Protein AF-A0A8C6X1U6-F1 (afdb_monomer_lite)

Radius of gyration: 21.73 Å; chains: 1; bounding box: 71×31×21 Å

pLDDT: mean 81.29, std 18.12, range [38.47, 97.62]

Secondary structure (DSSP, 8-state):
-----SSHHHHHHHHHHHTT---PPPPHHHHHHHHSTTEEEESS---TT-EEEEEEETTTTEEEEE---

Organism: Naja naja (NCBI:txid35670)

Foldseek 3Di:
DDPPPPPPVVVVVVVVVVVPPPCPPWDPLQVVQVPPAQKDWAQPDDDDQKDFPVTHGDVRRTTIIHHDD

Sequence (69 aa):
MNREASNVNSFLLLLLLLIVTGSSQPAPDTLECRNQDHGFCKRYNCPGQTVHTGGTCQWGTLLCCKSPS

Structure (mmCIF, N/CA/C/O backbone):
data_AF-A0A8C6X1U6-F1
#
_entry.id   AF-A0A8C6X1U6-F1
#
loop_
_atom_site.group_PDB
_atom_site.id
_atom_site.type_symbol
_atom_site.label_atom_id
_atom_site.label_alt_id
_atom_site.label_comp_id
_atom_site.label_asym_id
_atom_site.label_entity_id
_atom_site.label_seq_id
_atom_site.pdbx_PDB_ins_code
_atom_site.Cartn_x
_atom_site.Cartn_y
_atom_site.Cartn_z
_atom_site.occupancy
_atom_site.B_iso_or_equiv
_atom_site.auth_seq_id
_atom_site.auth_comp_id
_atom_site.auth_asym_id
_atom_site.auth_atom_id
_atom_site.pdbx_PDB_model_num
ATOM 1 N N . MET A 1 1 ? 56.063 20.636 11.770 1.00 43.59 1 MET A N 1
ATOM 2 C CA . MET A 1 1 ? 54.718 21.076 11.336 1.00 43.59 1 MET A CA 1
ATOM 3 C C . MET A 1 1 ? 54.136 19.950 10.508 1.00 43.59 1 MET A C 1
ATOM 5 O O . MET A 1 1 ? 54.517 19.806 9.359 1.00 43.59 1 MET A O 1
ATOM 9 N N . ASN A 1 2 ? 53.327 19.077 11.111 1.00 38.47 2 ASN A N 1
ATOM 10 C CA . ASN A 1 2 ? 52.877 17.852 10.446 1.00 38.47 2 ASN A CA 1
ATOM 11 C C . ASN A 1 2 ? 51.411 17.623 10.844 1.00 38.47 2 ASN A C 1
ATOM 13 O O . ASN A 1 2 ? 51.110 16.801 11.704 1.00 38.47 2 ASN A O 1
ATOM 17 N N . ARG A 1 3 ? 50.504 18.449 10.309 1.00 49.69 3 ARG A N 1
ATOM 18 C CA . ARG A 1 3 ? 49.068 18.425 10.624 1.00 49.69 3 ARG A CA 1
ATOM 19 C C . ARG A 1 3 ? 48.286 18.149 9.343 1.00 49.69 3 ARG A C 1
ATOM 21 O O . ARG A 1 3 ? 47.703 19.053 8.774 1.00 49.69 3 ARG A O 1
ATOM 28 N N . GLU A 1 4 ? 48.295 16.892 8.918 1.00 49.25 4 GLU A N 1
ATOM 29 C CA . GLU A 1 4 ? 47.562 16.390 7.744 1.00 49.25 4 GLU A CA 1
ATOM 30 C C . GLU A 1 4 ? 46.766 15.132 8.154 1.00 49.25 4 GLU A C 1
ATOM 32 O O . GLU A 1 4 ? 46.857 14.078 7.541 1.00 49.25 4 GLU A O 1
ATOM 37 N N . ALA A 1 5 ? 46.032 15.197 9.271 1.00 49.06 5 ALA A N 1
ATOM 38 C CA . ALA A 1 5 ? 45.235 14.078 9.796 1.00 49.06 5 ALA A CA 1
ATOM 39 C C . ALA A 1 5 ? 43.757 14.459 10.001 1.00 49.06 5 ALA A C 1
ATOM 41 O O . ALA A 1 5 ? 43.121 14.004 10.945 1.00 49.06 5 ALA A O 1
ATOM 42 N N . SER A 1 6 ? 43.209 15.335 9.149 1.00 53.16 6 SER A N 1
ATOM 43 C CA . SER A 1 6 ? 41.849 15.874 9.333 1.00 53.16 6 SER A CA 1
ATOM 44 C C . SER A 1 6 ? 40.897 15.666 8.148 1.00 53.16 6 SER A C 1
ATOM 46 O O . SER A 1 6 ? 39.772 16.153 8.203 1.00 53.16 6 SER A O 1
ATOM 48 N N . ASN A 1 7 ? 41.311 14.971 7.081 1.00 56.22 7 ASN A N 1
ATOM 49 C CA . ASN A 1 7 ? 40.529 14.926 5.835 1.00 56.22 7 ASN A CA 1
ATOM 50 C C . ASN A 1 7 ? 39.813 13.578 5.599 1.00 56.22 7 ASN A C 1
ATOM 52 O O . ASN A 1 7 ? 38.636 13.547 5.251 1.00 56.22 7 ASN A O 1
ATOM 56 N N . VAL A 1 8 ? 40.460 12.447 5.901 1.00 56.72 8 VAL A N 1
ATOM 57 C CA . VAL A 1 8 ? 39.892 11.108 5.627 1.00 56.72 8 VAL A CA 1
ATOM 58 C C . VAL A 1 8 ? 38.676 10.751 6.494 1.00 56.72 8 VAL A C 1
ATOM 60 O O . VAL A 1 8 ? 37.795 10.023 6.049 1.00 56.72 8 VAL A O 1
ATOM 63 N N . ASN A 1 9 ? 38.589 11.301 7.711 1.00 60.50 9 ASN A N 1
ATOM 64 C CA . ASN A 1 9 ? 37.480 11.039 8.637 1.00 60.50 9 ASN A CA 1
ATOM 65 C C . ASN A 1 9 ? 36.182 11.749 8.202 1.00 60.50 9 ASN A C 1
ATOM 67 O O . ASN A 1 9 ? 35.086 11.226 8.370 1.00 60.50 9 ASN A O 1
ATOM 71 N N . SER A 1 10 ? 36.308 12.925 7.577 1.00 67.56 10 SER A N 1
ATOM 72 C CA . SER A 1 10 ? 35.166 13.731 7.129 1.00 67.56 10 SER A CA 1
ATOM 73 C C . SER A 1 10 ? 34.449 13.093 5.931 1.00 67.56 10 SER A C 1
ATOM 75 O O . SER A 1 10 ? 33.224 12.988 5.912 1.00 67.56 10 SER A O 1
ATOM 77 N N . PHE A 1 11 ? 35.213 12.579 4.961 1.00 66.44 11 PHE A N 1
ATOM 78 C CA . PHE A 1 11 ? 34.662 11.901 3.781 1.00 66.44 11 PHE A CA 1
ATOM 79 C C . PHE A 1 11 ? 33.942 10.591 4.120 1.00 66.44 11 PHE A C 1
ATOM 81 O O . PHE A 1 11 ? 32.902 10.296 3.533 1.00 66.44 11 PHE A O 1
ATOM 88 N N . LEU A 1 12 ? 34.460 9.824 5.084 1.00 70.31 12 LEU A N 1
ATOM 89 C CA . LEU A 1 12 ? 33.836 8.576 5.523 1.00 70.31 12 LEU A CA 1
ATOM 90 C C . LEU A 1 12 ?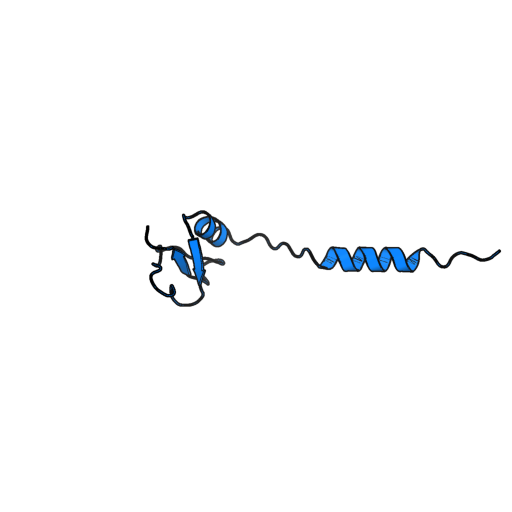 32.495 8.835 6.234 1.00 70.31 12 LEU A C 1
ATOM 92 O O . LEU A 1 12 ? 31.518 8.135 5.979 1.00 70.31 12 LEU A O 1
ATOM 96 N N . LEU A 1 13 ? 32.422 9.886 7.059 1.00 66.25 13 LEU A N 1
ATOM 97 C CA . LEU A 1 13 ? 31.182 10.339 7.702 1.00 66.25 13 LEU A CA 1
ATOM 98 C C . LEU A 1 13 ? 30.131 10.803 6.679 1.00 66.25 13 LEU A C 1
ATOM 100 O O . LEU A 1 13 ? 28.964 10.434 6.791 1.00 66.25 13 LEU A O 1
ATOM 104 N N . LEU A 1 14 ? 30.536 11.561 5.656 1.00 66.12 14 LEU A N 1
ATOM 105 C CA . LEU A 1 14 ? 29.652 12.006 4.569 1.00 66.12 14 LEU A CA 1
ATOM 106 C C . LEU A 1 14 ? 29.098 10.835 3.741 1.00 66.12 14 LEU A C 1
ATOM 108 O O . LEU A 1 14 ? 27.908 10.814 3.429 1.00 66.12 14 LEU A O 1
ATOM 112 N N . LEU A 1 15 ? 29.933 9.842 3.421 1.00 64.88 15 LEU A N 1
ATOM 113 C CA . LEU A 1 15 ? 29.511 8.636 2.703 1.00 64.88 15 LEU A CA 1
ATOM 114 C C . LEU A 1 15 ? 28.504 7.808 3.505 1.00 64.88 15 LEU A C 1
ATOM 116 O O . LEU A 1 15 ? 27.525 7.351 2.927 1.00 64.88 15 LEU A O 1
ATOM 120 N N . LEU A 1 16 ? 28.695 7.661 4.820 1.00 63.59 16 LEU A N 1
ATOM 121 C CA . LEU A 1 16 ? 27.761 6.943 5.698 1.00 63.59 16 LEU A CA 1
ATOM 122 C C . LEU A 1 16 ? 26.389 7.632 5.793 1.00 63.59 16 LEU A C 1
ATOM 124 O O . LEU A 1 16 ? 25.366 6.949 5.832 1.00 63.59 16 LEU A O 1
ATOM 128 N N . LEU A 1 17 ? 26.347 8.970 5.777 1.00 61.06 17 LEU A N 1
ATOM 129 C CA . LEU A 1 17 ? 25.092 9.736 5.790 1.00 61.06 17 LEU A CA 1
ATOM 130 C C . LEU A 1 17 ? 24.280 9.572 4.493 1.00 61.06 17 LEU A C 1
ATOM 132 O O . LEU A 1 17 ? 23.051 9.578 4.538 1.00 61.06 17 LEU A O 1
ATOM 136 N N . LEU A 1 18 ? 24.944 9.370 3.350 1.00 57.69 18 LEU A N 1
ATOM 137 C CA . LEU A 1 18 ? 24.290 9.185 2.046 1.00 57.69 18 LEU A CA 1
ATOM 138 C C . LEU A 1 18 ? 23.602 7.815 1.889 1.00 57.69 18 LEU A C 1
ATOM 140 O O . LEU A 1 18 ? 22.727 7.670 1.038 1.00 57.69 18 LEU A O 1
ATOM 144 N N . ILE A 1 19 ? 23.946 6.816 2.710 1.00 56.59 19 ILE A N 1
ATOM 145 C CA . ILE A 1 19 ? 23.365 5.458 2.623 1.00 56.59 19 ILE A CA 1
ATOM 146 C C . ILE A 1 19 ? 21.938 5.418 3.205 1.00 56.59 19 ILE A C 1
ATOM 148 O O . ILE A 1 19 ? 21.168 4.503 2.921 1.00 56.59 19 ILE A O 1
ATOM 152 N N . VAL A 1 20 ? 21.5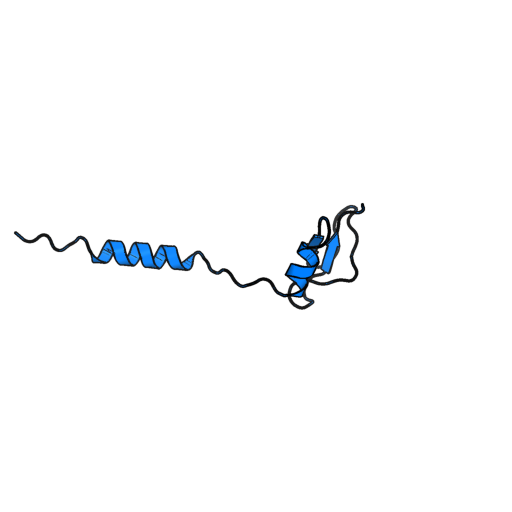47 6.421 4.001 1.00 58.19 20 VAL A N 1
ATOM 153 C CA . VAL A 1 20 ? 20.272 6.410 4.742 1.00 58.19 20 VAL A CA 1
ATOM 154 C C . VAL A 1 20 ? 19.070 6.799 3.869 1.00 58.19 20 VAL A C 1
ATOM 156 O O . VAL A 1 20 ? 17.939 6.431 4.182 1.00 58.19 20 VAL A O 1
ATOM 159 N N . THR A 1 21 ? 19.269 7.464 2.728 1.00 54.22 21 THR A N 1
ATOM 160 C CA . THR A 1 21 ? 18.164 7.846 1.832 1.00 54.22 21 THR A CA 1
ATOM 161 C C . THR A 1 21 ? 17.977 6.835 0.706 1.00 54.22 21 THR A C 1
ATOM 163 O O . THR A 1 21 ? 18.068 7.161 -0.475 1.00 54.22 21 THR A O 1
ATOM 166 N N . GLY A 1 22 ? 17.687 5.585 1.063 1.00 54.50 22 GLY A N 1
ATOM 167 C CA . GLY A 1 22 ? 17.146 4.599 0.129 1.00 54.50 22 GLY A CA 1
ATOM 168 C C . GLY A 1 22 ? 15.690 4.916 -0.215 1.00 54.50 22 GLY A C 1
ATOM 169 O O . GLY A 1 22 ? 14.793 4.167 0.168 1.00 54.50 22 GLY A O 1
ATOM 170 N N . SER A 1 23 ? 15.420 6.034 -0.896 1.00 59.50 23 SER A N 1
ATOM 171 C CA . SER A 1 23 ? 14.078 6.362 -1.385 1.00 59.50 23 SER A CA 1
ATOM 172 C C . SER A 1 23 ? 13.768 5.512 -2.615 1.00 59.50 23 SER A C 1
ATOM 174 O O . SER A 1 23 ? 13.852 5.973 -3.752 1.00 59.50 23 SER A O 1
ATOM 176 N N . SER A 1 24 ? 13.435 4.244 -2.392 1.00 70.50 24 SER A N 1
ATOM 177 C CA . SER A 1 24 ? 12.738 3.461 -3.409 1.00 70.50 24 SER A CA 1
ATOM 178 C C . SER A 1 24 ? 11.406 4.159 -3.693 1.00 70.50 24 SER A C 1
ATOM 180 O O . SER A 1 24 ? 10.606 4.386 -2.783 1.00 70.50 24 SER A O 1
ATOM 182 N N . GLN A 1 25 ? 11.198 4.584 -4.943 1.00 84.50 25 GLN A N 1
ATOM 183 C CA . GLN A 1 25 ? 9.919 5.165 -5.343 1.00 84.50 25 GLN A CA 1
ATOM 184 C C . GLN A 1 25 ? 8.807 4.150 -5.051 1.00 84.50 25 GLN A C 1
ATOM 186 O O . GLN A 1 25 ? 8.962 2.972 -5.392 1.00 84.50 25 GLN A O 1
ATOM 191 N N . PRO A 1 26 ? 7.700 4.568 -4.411 1.00 87.06 26 PRO A N 1
ATOM 192 C CA . PRO A 1 26 ? 6.594 3.662 -4.154 1.00 87.06 26 PRO A CA 1
ATOM 193 C C . PRO A 1 26 ? 6.041 3.124 -5.475 1.00 87.06 26 PRO A C 1
ATOM 195 O O . PRO A 1 26 ? 6.031 3.834 -6.482 1.00 87.06 26 PRO A O 1
ATOM 198 N N . ALA A 1 27 ? 5.557 1.881 -5.469 1.00 93.88 27 ALA A N 1
ATOM 199 C CA . ALA A 1 27 ? 4.910 1.310 -6.643 1.00 93.88 27 ALA A CA 1
ATOM 200 C C . ALA A 1 27 ? 3.696 2.171 -7.069 1.00 93.88 27 ALA A C 1
ATOM 202 O O . ALA A 1 27 ? 3.048 2.765 -6.200 1.00 93.88 27 ALA A O 1
ATOM 203 N N . PRO A 1 28 ? 3.352 2.237 -8.369 1.00 95.44 28 PRO A N 1
ATOM 204 C CA . PRO A 1 28 ? 2.275 3.101 -8.863 1.00 95.44 28 PRO A CA 1
ATOM 205 C C . PRO A 1 28 ? 0.929 2.880 -8.157 1.00 95.44 28 PRO A C 1
ATOM 207 O O . PRO A 1 28 ? 0.271 3.839 -7.767 1.00 95.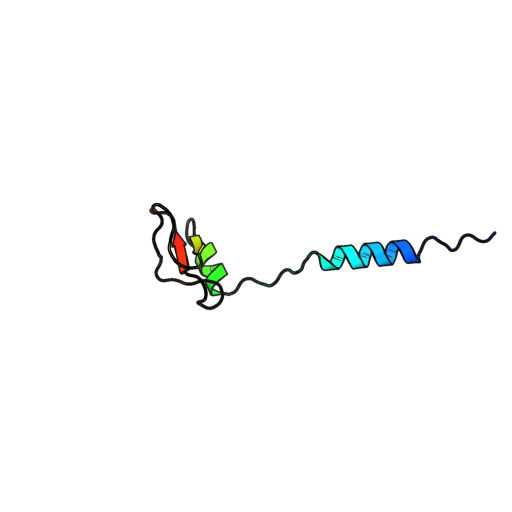44 28 PRO A O 1
ATOM 210 N N . ASP A 1 29 ? 0.561 1.622 -7.907 1.00 96.38 29 ASP A N 1
ATOM 211 C CA . ASP A 1 29 ? -0.663 1.243 -7.190 1.00 96.38 29 ASP A CA 1
ATOM 212 C C . ASP A 1 29 ? -0.647 1.679 -5.714 1.00 96.38 29 ASP A C 1
ATOM 214 O O . ASP A 1 29 ? -1.666 2.055 -5.141 1.00 96.38 29 ASP A O 1
ATOM 218 N N . THR A 1 30 ? 0.542 1.731 -5.112 1.00 96.50 30 THR A N 1
ATOM 219 C CA . THR A 1 30 ? 0.747 2.246 -3.750 1.00 96.50 30 THR A CA 1
ATOM 220 C C . THR A 1 30 ? 0.516 3.752 -3.683 1.00 96.50 30 THR A C 1
ATOM 222 O O . THR A 1 30 ? -0.059 4.236 -2.708 1.00 96.50 30 THR A O 1
ATOM 225 N N . LEU A 1 31 ? 0.962 4.498 -4.700 1.00 95.75 31 LEU A N 1
ATOM 226 C CA . LEU A 1 31 ? 0.704 5.937 -4.797 1.00 95.75 31 LEU A CA 1
ATOM 227 C C . LEU A 1 31 ? -0.783 6.212 -5.014 1.00 95.75 31 LEU A C 1
ATOM 229 O O . LEU A 1 31 ? -1.343 7.037 -4.300 1.00 95.75 31 LEU A O 1
ATOM 233 N N . GLU A 1 32 ? -1.419 5.484 -5.934 1.00 96.25 32 GLU A N 1
ATOM 234 C CA . GLU A 1 32 ? -2.860 5.589 -6.185 1.00 96.25 32 GLU A CA 1
ATOM 235 C C . GLU A 1 32 ? -3.662 5.318 -4.908 1.00 96.25 32 GLU A C 1
ATOM 237 O O . GLU A 1 32 ? -4.489 6.130 -4.503 1.00 96.25 32 GLU A O 1
ATOM 242 N N . CYS A 1 33 ? -3.355 4.223 -4.204 1.00 96.75 33 CYS A N 1
ATOM 243 C CA . CYS A 1 33 ? -4.017 3.901 -2.945 1.00 96.75 33 CYS A CA 1
ATOM 244 C C . CYS A 1 33 ? -3.865 5.018 -1.908 1.00 96.75 33 CYS A C 1
ATOM 246 O O . CYS A 1 33 ? -4.839 5.410 -1.275 1.00 96.75 33 CYS A O 1
ATOM 248 N N . ARG A 1 34 ? -2.651 5.555 -1.745 1.00 94.38 34 ARG A N 1
ATOM 249 C CA . ARG A 1 34 ? -2.359 6.619 -0.775 1.00 94.38 34 ARG A CA 1
ATOM 250 C C . ARG A 1 34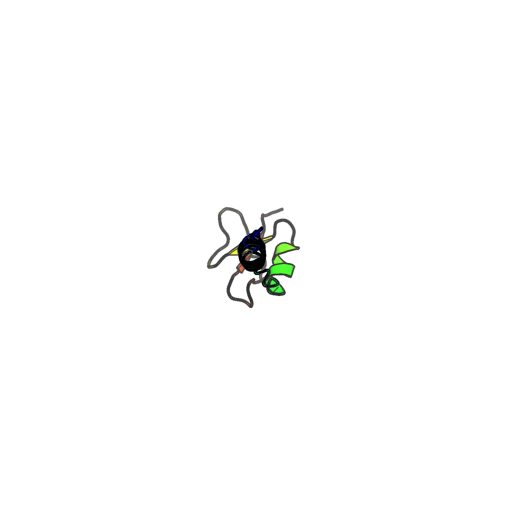 ? -3.049 7.944 -1.115 1.00 94.38 34 ARG A C 1
ATOM 252 O O . ARG A 1 34 ? -3.318 8.722 -0.205 1.00 94.38 34 ARG A O 1
ATOM 259 N N . ASN A 1 35 ? -3.297 8.202 -2.397 1.00 94.38 35 ASN A N 1
ATOM 260 C CA . ASN A 1 35 ? -3.999 9.397 -2.863 1.00 94.38 35 ASN A CA 1
ATOM 261 C C . ASN A 1 35 ? -5.520 9.302 -2.682 1.00 94.38 35 ASN A C 1
ATOM 263 O O . ASN A 1 35 ? -6.203 10.318 -2.800 1.00 94.38 35 ASN A O 1
ATOM 267 N N . GLN A 1 36 ? -6.061 8.117 -2.378 1.00 90.19 36 GLN A N 1
ATOM 268 C CA . GLN A 1 36 ? -7.447 8.005 -1.940 1.00 90.19 36 GLN A CA 1
ATOM 269 C C . GLN A 1 36 ? -7.617 8.629 -0.551 1.00 90.19 36 GLN A C 1
ATOM 271 O O . GLN A 1 36 ? -6.712 8.581 0.284 1.00 90.19 36 GLN A O 1
ATOM 276 N N . ASP A 1 37 ? -8.801 9.181 -0.291 1.00 89.19 37 ASP A N 1
ATOM 277 C CA . ASP A 1 37 ? -9.146 9.751 1.009 1.00 89.19 37 ASP A CA 1
ATOM 278 C C . ASP A 1 37 ? -8.959 8.701 2.122 1.00 89.19 37 ASP A C 1
ATOM 280 O O . ASP A 1 37 ? -9.609 7.653 2.132 1.00 89.19 37 ASP A O 1
ATOM 284 N N . HIS A 1 38 ? -7.989 8.950 3.008 1.00 91.06 38 HIS A N 1
ATOM 285 C CA . HIS A 1 38 ? -7.549 8.027 4.062 1.00 91.06 38 HIS A CA 1
ATOM 286 C C . HIS A 1 38 ? -7.136 6.617 3.580 1.00 91.06 38 HIS A C 1
ATOM 288 O O . HIS A 1 38 ? -7.334 5.631 4.298 1.00 91.06 38 HIS A O 1
ATOM 294 N N . GLY A 1 39 ? -6.545 6.503 2.386 1.00 95.50 39 GLY A N 1
ATOM 295 C CA . GLY A 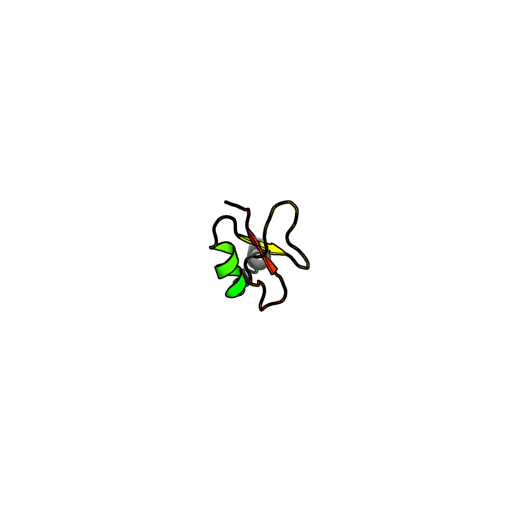1 39 ? -6.090 5.230 1.824 1.00 95.50 39 GLY A CA 1
ATOM 296 C C . GLY A 1 39 ? -4.761 4.711 2.397 1.00 95.50 39 GLY A C 1
ATOM 297 O O . GLY A 1 39 ? -3.806 5.464 2.610 1.00 95.50 39 GLY A O 1
ATOM 298 N N . PHE A 1 40 ? -4.674 3.402 2.650 1.00 96.12 40 PHE A N 1
ATOM 299 C CA . PHE A 1 40 ? -3.472 2.735 3.167 1.00 96.12 40 PHE A CA 1
ATOM 300 C C . PHE A 1 40 ? -3.370 1.262 2.735 1.00 96.12 40 PHE A C 1
ATOM 302 O O . PHE A 1 40 ? -4.356 0.620 2.386 1.00 96.12 40 PHE A O 1
ATOM 309 N N . CYS A 1 41 ? -2.160 0.697 2.799 1.00 96.75 41 CYS A N 1
ATOM 310 C CA . CYS A 1 41 ? -1.858 -0.640 2.277 1.00 96.75 41 CYS A CA 1
ATOM 311 C C . CYS A 1 41 ? -1.778 -1.720 3.370 1.00 96.75 41 CYS A C 1
ATOM 313 O O . CYS A 1 41 ? -1.118 -1.522 4.399 1.00 96.75 41 CYS A O 1
ATOM 315 N N . LYS A 1 42 ? -2.383 -2.896 3.137 1.00 97.00 42 LYS A N 1
ATOM 316 C CA . LYS A 1 42 ? -2.342 -4.046 4.067 1.00 97.00 42 LYS A CA 1
ATOM 317 C C . LYS A 1 42 ? -2.196 -5.407 3.393 1.00 97.00 42 LYS A C 1
ATOM 319 O O . LYS A 1 42 ? -2.700 -5.637 2.311 1.00 97.00 42 LYS A O 1
ATOM 324 N N . ARG A 1 43 ? -1.514 -6.338 4.070 1.00 93.31 43 ARG A N 1
ATOM 325 C CA . ARG A 1 43 ? -1.053 -7.613 3.488 1.00 93.31 43 ARG A CA 1
ATOM 326 C C . ARG A 1 43 ? -2.123 -8.698 3.327 1.00 93.31 43 ARG A C 1
ATOM 328 O O . ARG A 1 43 ? -1.897 -9.611 2.552 1.00 93.31 43 ARG A O 1
ATOM 335 N N . TYR A 1 44 ? -3.259 -8.612 4.025 1.00 90.62 44 TYR A N 1
ATOM 336 C CA . TYR A 1 44 ? -4.257 -9.697 4.039 1.00 90.62 44 TYR A CA 1
ATOM 337 C C . TYR A 1 44 ? -5.705 -9.212 4.076 1.00 90.62 44 TYR A C 1
ATOM 339 O O . TYR A 1 44 ? -6.523 -9.665 3.288 1.00 90.62 44 TYR A O 1
ATOM 347 N N . ASN A 1 45 ? -6.034 -8.302 4.990 1.00 95.19 45 ASN A N 1
ATOM 348 C CA . ASN A 1 45 ? -7.381 -7.768 5.154 1.00 95.19 45 ASN A CA 1
ATOM 349 C C . ASN A 1 45 ? -7.334 -6.316 5.638 1.00 95.19 45 ASN A C 1
ATOM 351 O O . ASN A 1 45 ? -6.340 -5.870 6.223 1.00 95.19 45 ASN A O 1
ATOM 355 N N . CYS A 1 46 ? -8.430 -5.595 5.413 1.00 95.62 46 CYS A N 1
ATOM 356 C CA . CYS A 1 46 ? -8.615 -4.252 5.944 1.00 95.62 46 CYS A CA 1
ATOM 357 C C . CYS A 1 46 ? -9.014 -4.329 7.430 1.00 95.62 46 CYS A C 1
ATOM 359 O O . CYS A 1 46 ? -9.923 -5.085 7.777 1.00 95.62 46 CYS A O 1
ATOM 361 N N . PRO A 1 47 ? -8.293 -3.643 8.336 1.00 94.94 47 PRO A N 1
ATOM 362 C CA . PRO A 1 47 ? -8.530 -3.740 9.772 1.00 94.94 47 PRO A CA 1
ATOM 363 C C . PRO A 1 47 ? -9.716 -2.883 10.234 1.00 94.94 47 PRO A C 1
ATOM 365 O O . PRO A 1 47 ? -9.987 -1.812 9.689 1.00 94.94 47 PRO A O 1
ATOM 368 N N . GLY A 1 48 ? -10.363 -3.305 11.321 1.00 93.00 48 GLY A N 1
ATOM 369 C CA . GLY A 1 48 ? -11.399 -2.520 11.993 1.00 93.00 48 GLY A CA 1
ATOM 370 C C . GLY A 1 48 ? -12.610 -2.253 11.099 1.00 93.00 48 GLY A C 1
ATOM 371 O O . GLY A 1 48 ? -13.148 -3.174 10.498 1.00 93.00 48 GLY A O 1
ATOM 372 N N . GLN A 1 49 ? -13.031 -0.987 11.031 1.00 93.56 49 GLN A N 1
ATOM 373 C CA . GLN A 1 49 ? -14.178 -0.543 10.226 1.00 93.56 49 GLN A CA 1
ATOM 374 C C . GLN A 1 49 ? -13.792 -0.141 8.792 1.00 93.56 49 GLN A C 1
ATOM 376 O O . GLN A 1 49 ? -14.625 0.366 8.052 1.00 93.56 49 GLN A O 1
ATOM 381 N N . THR A 1 50 ? -12.529 -0.326 8.395 1.00 95.44 50 THR A N 1
ATOM 382 C CA . THR A 1 50 ? -12.044 0.069 7.064 1.00 95.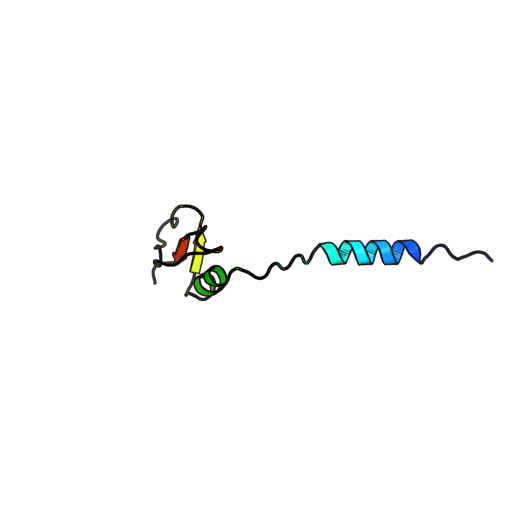44 50 THR A CA 1
ATOM 383 C C . THR A 1 50 ? -12.493 -0.915 5.989 1.00 95.44 50 THR A C 1
ATOM 385 O O . THR A 1 50 ? -12.700 -2.099 6.256 1.00 95.44 50 THR A O 1
ATOM 388 N N . VAL A 1 51 ? -12.635 -0.428 4.759 1.00 95.19 51 VAL A N 1
ATOM 389 C CA . VAL A 1 51 ? -13.143 -1.212 3.629 1.00 95.19 51 VAL A CA 1
ATOM 390 C C . VAL A 1 51 ? -12.068 -1.404 2.568 1.00 95.19 51 VAL A C 1
ATOM 392 O O . VAL A 1 51 ? -11.243 -0.517 2.334 1.00 95.19 51 VAL A O 1
ATOM 395 N N . HIS A 1 52 ? -12.082 -2.570 1.917 1.00 95.56 52 HIS A N 1
ATOM 396 C CA . HIS A 1 52 ? -11.261 -2.812 0.731 1.00 95.56 52 HIS A CA 1
ATOM 397 C C . HIS A 1 52 ? -11.809 -1.979 -0.423 1.00 95.56 52 HIS A C 1
ATOM 399 O O . HIS A 1 52 ? -13.007 -1.995 -0.695 1.00 95.56 52 HIS A O 1
ATOM 405 N N . THR A 1 53 ? -10.933 -1.239 -1.094 1.00 94.44 53 THR A N 1
ATOM 406 C CA . THR A 1 53 ? -11.332 -0.318 -2.169 1.00 94.44 53 THR A CA 1
ATOM 407 C C . THR A 1 53 ? -11.476 -1.015 -3.522 1.00 94.44 53 THR A C 1
ATOM 409 O O . THR A 1 53 ? -11.814 -0.368 -4.507 1.00 94.44 53 THR A O 1
ATOM 412 N N . GLY A 1 54 ? -11.176 -2.317 -3.595 1.00 93.62 54 GLY A N 1
ATOM 413 C CA . GLY A 1 54 ? -10.972 -3.044 -4.850 1.00 93.62 54 GLY A CA 1
ATOM 414 C C . GLY A 1 54 ? -9.574 -2.847 -5.450 1.00 93.62 54 GLY A C 1
ATOM 415 O O . GLY A 1 54 ? -9.200 -3.582 -6.358 1.00 93.62 54 GLY A O 1
ATOM 416 N N . GLY A 1 55 ? -8.781 -1.902 -4.927 1.00 95.44 55 GLY A N 1
ATOM 417 C CA . GLY A 1 55 ? -7.407 -1.644 -5.358 1.00 95.44 55 GLY A CA 1
ATOM 418 C C . GLY A 1 55 ? -6.351 -2.475 -4.621 1.00 95.44 55 GLY A C 1
ATOM 419 O O . GLY A 1 55 ? -6.635 -3.186 -3.648 1.00 95.44 55 GLY A O 1
ATOM 420 N N . THR A 1 56 ? -5.101 -2.331 -5.060 1.00 97.44 56 THR A N 1
ATOM 421 C CA . THR A 1 56 ? -3.927 -3.016 -4.501 1.00 97.44 56 THR A CA 1
ATOM 422 C C . THR A 1 56 ? -2.791 -2.044 -4.174 1.00 97.44 56 THR A C 1
ATOM 424 O O . THR A 1 56 ? -2.846 -0.875 -4.544 1.00 97.44 56 THR A O 1
ATOM 427 N N . CYS A 1 57 ? -1.755 -2.527 -3.485 1.00 97.00 57 CYS A N 1
ATOM 428 C CA . CYS A 1 57 ? -0.465 -1.852 -3.363 1.00 97.00 57 CYS A CA 1
ATOM 429 C C . CYS A 1 57 ? 0.706 -2.818 -3.596 1.00 97.00 57 CYS A C 1
ATOM 431 O O . CYS A 1 57 ? 0.557 -4.038 -3.499 1.00 97.00 57 CYS A O 1
ATOM 433 N N . GLN A 1 58 ? 1.899 -2.253 -3.791 1.00 95.56 58 GLN A N 1
ATOM 434 C CA . GLN A 1 58 ? 3.154 -2.965 -4.034 1.00 95.56 58 GLN A CA 1
ATOM 435 C C . GLN A 1 58 ? 3.029 -3.997 -5.162 1.00 95.56 58 GLN A C 1
ATOM 437 O O . GLN A 1 58 ? 3.298 -5.183 -4.955 1.00 95.56 58 GLN A O 1
ATOM 442 N N . TRP A 1 59 ? 2.609 -3.543 -6.346 1.00 95.00 59 TRP A N 1
ATOM 443 C CA . TRP A 1 59 ? 2.424 -4.390 -7.533 1.00 95.00 59 TRP A CA 1
ATOM 444 C C . TRP A 1 59 ? 1.452 -5.555 -7.296 1.00 95.00 59 TRP A C 1
ATOM 446 O O . TRP A 1 59 ? 1.709 -6.683 -7.713 1.00 95.00 59 TRP A O 1
ATOM 456 N N . GLY A 1 60 ? 0.347 -5.303 -6.591 1.00 95.88 60 GLY A N 1
ATOM 457 C CA . GLY A 1 60 ? -0.651 -6.343 -6.309 1.00 95.88 60 GLY A CA 1
ATOM 458 C C . GLY A 1 60 ? -0.380 -7.199 -5.069 1.00 95.88 60 GLY A C 1
ATOM 459 O O . GLY A 1 60 ? -1.178 -8.076 -4.753 1.00 95.88 60 GLY A O 1
ATOM 460 N N . THR A 1 61 ? 0.720 -6.964 -4.347 1.00 96.62 61 THR A N 1
ATOM 461 C CA . THR A 1 61 ? 1.097 -7.774 -3.172 1.00 96.62 61 THR A CA 1
ATOM 462 C C . THR A 1 61 ? 0.234 -7.473 -1.946 1.00 96.62 61 THR A C 1
ATOM 464 O O . THR A 1 61 ? 0.054 -8.327 -1.077 1.00 96.62 61 THR A O 1
ATOM 467 N N . LEU A 1 62 ? -0.267 -6.243 -1.836 1.00 97.56 62 LEU A N 1
ATOM 468 C CA . LEU A 1 62 ? -1.082 -5.774 -0.721 1.00 97.56 62 LEU A CA 1
ATOM 469 C C . LEU A 1 62 ? -2.452 -5.310 -1.222 1.00 97.56 62 LEU A C 1
ATOM 471 O O . LEU A 1 62 ? -2.621 -4.946 -2.382 1.00 97.56 62 LEU A O 1
ATOM 475 N N . LEU A 1 63 ? -3.416 -5.248 -0.314 1.00 97.62 63 LEU A N 1
ATOM 476 C CA . LEU A 1 63 ? -4.724 -4.643 -0.516 1.00 97.62 63 LEU A CA 1
ATOM 477 C C . LEU A 1 63 ? -4.675 -3.145 -0.222 1.00 97.62 63 LEU A C 1
ATOM 479 O O . LEU A 1 63 ? -4.018 -2.723 0.736 1.00 97.62 63 LEU A O 1
ATOM 483 N N . CYS A 1 64 ? -5.426 -2.366 -0.999 1.00 97.62 64 CYS A N 1
ATOM 484 C CA . CYS A 1 64 ? -5.708 -0.973 -0.683 1.00 97.62 64 CYS A CA 1
ATOM 485 C C . CYS A 1 64 ? -6.976 -0.853 0.176 1.00 97.62 64 CYS A C 1
ATOM 487 O O . CYS A 1 64 ? -8.063 -1.260 -0.232 1.00 97.62 64 CYS A O 1
ATOM 489 N N . CYS A 1 65 ? -6.842 -0.288 1.369 1.00 97.56 65 CYS A N 1
ATOM 490 C CA . CYS A 1 65 ? -7.922 -0.101 2.330 1.00 97.56 65 CYS A CA 1
ATOM 491 C C . CYS A 1 65 ? -8.184 1.387 2.550 1.00 97.56 65 CYS A C 1
ATOM 493 O O . CYS A 1 65 ? -7.249 2.181 2.476 1.00 97.56 65 CYS A O 1
ATOM 495 N N . LYS A 1 66 ? -9.422 1.759 2.882 1.00 95.56 66 LYS A N 1
ATOM 496 C CA . LYS A 1 66 ? -9.761 3.129 3.296 1.00 95.56 66 LYS A CA 1
ATOM 497 C C . LYS A 1 66 ? -10.753 3.155 4.451 1.00 95.56 66 LYS A C 1
ATOM 499 O O . LYS A 1 66 ? -11.527 2.212 4.633 1.00 95.56 66 LYS A O 1
ATOM 504 N N . SER A 1 67 ? -10.752 4.242 5.212 1.00 91.31 67 SER A N 1
ATOM 505 C CA . SER A 1 67 ? -11.797 4.494 6.207 1.00 91.31 67 SER A CA 1
ATOM 506 C C . SER A 1 67 ? -13.157 4.710 5.526 1.00 91.31 67 SER A C 1
ATOM 508 O O . SER A 1 67 ? -13.204 5.295 4.442 1.00 91.31 67 SER A O 1
ATOM 510 N N . PRO A 1 68 ? -14.264 4.230 6.118 1.00 79.69 68 PRO A N 1
ATOM 511 C CA . PRO A 1 68 ? -15.595 4.574 5.645 1.00 79.69 68 PRO A CA 1
ATOM 512 C C . PRO A 1 68 ? -15.823 6.069 5.905 1.00 79.69 68 PRO A C 1
ATOM 514 O O . PRO A 1 68 ? -15.577 6.547 7.011 1.00 79.69 68 PRO A O 1
ATOM 517 N N . SER A 1 69 ? -16.216 6.787 4.855 1.00 67.31 69 SER A N 1
ATOM 518 C CA . SER A 1 69 ? -16.625 8.196 4.883 1.00 67.31 69 SER A CA 1
ATOM 519 C C . SER A 1 69 ? -17.994 8.372 5.521 1.00 67.31 69 SER A C 1
ATOM 521 O O . SER A 1 69 ? -18.868 7.545 5.163 1.00 67.31 69 SER A O 1
#